Protein AF-A0A4R8SVP0-F1 (afdb_monomer)

Foldseek 3Di:
DDDPVPDDLVVVLVVLLPDQLVCLVPPQLPPDVSSVVSSQPLVSLLVNVVPVAPWDDCVLVNVVCNPDDSVVDNSVVSNVVLVVLCVLLVVLLVVCLPDPPCNVVSVVVNCVSPRSNVVVLVVLQPDDPPDPCNVSSD

Secondary structure (DSSP, 8-state):
---GGGS-HHHHHHHHTTS-HHHIIIIIHHH-HHHHHHHT-HHHHHHHHHHH-S---GGG-HHHHHTS-GGGS-HHHHHHHHHHHHHHHHHHHHHHHH-STTHHHHHHHHHHTTHHHHHHHHHHHT--TTSTTHHHH-

pLDDT: mean 91.26, std 5.51, range [57.75, 97.19]

Nearest PDB structures (foldseek):
  8zuh-assembly1_A  TM=8.655E-01  e=9.020E-02  Bos taurus
  8ubu-assembly1_K  TM=9.002E-01  e=1.939E-01  Homo sapiens
  3wso-assembly1_A  TM=7.732E-01  e=1.225E-01  Homo sapiens
  2e31-assembly1_A  TM=6.734E-01  e=1.428E-01  Mus musculus
  2e32-assembly2_C  TM=7.340E-01  e=1.939E-01  Mus musculus

InterPro domains:
  IPR001810 F-box domain [PF12937] (6-49)
  IPR001810 F-box domain [PS50181] (1-48)
  IPR036047 F-box-like domain superfamily [SSF81383] (3-85)

Sequence (138 aa):
MASLNQFPDEIILQILHYVPPDDILVSLQLSSRRLHRLANEPILWRQACAYSFDFWHPYHRFSKNVCRPSLETSWKTLFIIRRRRNIRAAVLFEGILATKYGRVEKFEELCLLGYDAKDFLLSQARTPDAAQDVLARR

Radius of gyration: 18.37 Å; Cα contacts (8 Å, |Δi|>4): 105; chains: 1; bounding box: 51×23×46 Å

Solvent-accessible surface area (backbone atoms only — not comparable to full-atom values): 8021 Å² total; per-residue (Å²): 131,92,52,82,85,76,54,57,72,68,58,52,49,58,54,54,75,75,49,59,63,66,54,46,71,75,46,49,36,76,73,39,75,67,42,29,54,60,72,63,38,38,65,61,29,46,49,46,42,64,74,75,44,92,49,72,39,76,89,71,40,55,80,63,54,72,77,43,66,53,86,82,46,67,28,56,60,53,39,52,54,53,50,50,45,37,53,49,35,50,55,35,49,54,49,47,71,75,34,82,69,73,32,67,60,34,50,51,57,43,56,73,48,46,40,41,27,45,58,57,52,54,54,43,56,63,50,54,86,85,43,96,56,35,80,79,48,94

Structure (mmCIF, N/CA/C/O backbone):
data_AF-A0A4R8SVP0-F1
#
_entry.id   AF-A0A4R8SVP0-F1
#
loop_
_atom_site.group_PDB
_atom_site.id
_atom_site.type_symbol
_atom_site.label_atom_id
_atom_site.label_alt_id
_atom_site.label_comp_id
_atom_site.label_asym_id
_atom_site.label_entity_id
_atom_site.label_seq_id
_atom_site.pdbx_PDB_ins_code
_atom_site.Cartn_x
_atom_site.Cartn_y
_atom_site.Cartn_z
_atom_site.occupancy
_atom_site.B_iso_or_equiv
_atom_site.auth_seq_id
_atom_site.auth_comp_id
_atom_site.auth_asym_id
_atom_site.auth_atom_id
_atom_site.pdbx_PDB_model_num
ATOM 1 N N . MET A 1 1 ? -36.049 5.171 11.778 1.00 57.75 1 MET A N 1
ATOM 2 C CA . MET A 1 1 ? -34.889 4.818 10.928 1.00 57.75 1 MET A CA 1
ATOM 3 C C . MET A 1 1 ? -33.703 4.580 11.844 1.00 57.75 1 MET A C 1
ATOM 5 O O . MET A 1 1 ? -33.464 5.422 12.703 1.00 57.75 1 MET A O 1
ATOM 9 N N . ALA A 1 2 ? -33.030 3.435 11.729 1.00 72.44 2 ALA A N 1
ATOM 10 C CA . ALA A 1 2 ? -31.843 3.163 12.534 1.00 72.44 2 ALA A CA 1
ATOM 11 C C . ALA A 1 2 ? -30.684 4.054 12.059 1.00 72.44 2 ALA A C 1
ATOM 13 O O . ALA A 1 2 ? -30.448 4.174 10.858 1.00 72.44 2 ALA A O 1
ATOM 14 N N . SER A 1 3 ? -29.997 4.711 12.990 1.00 84.88 3 SER A N 1
ATOM 15 C CA . SER A 1 3 ? -28.823 5.545 12.704 1.00 84.88 3 SER A CA 1
ATOM 16 C C . SER A 1 3 ? -27.556 4.791 13.087 1.00 84.88 3 SER A C 1
ATOM 18 O O . SER A 1 3 ? -27.546 4.101 14.103 1.00 84.88 3 SER A O 1
ATOM 20 N N . LEU A 1 4 ? -26.460 4.977 12.340 1.00 84.06 4 LEU A N 1
ATOM 21 C CA . LEU A 1 4 ? -25.157 4.385 12.671 1.00 84.06 4 LEU A CA 1
ATOM 22 C C . LEU A 1 4 ? -24.722 4.712 14.115 1.00 84.06 4 LEU A C 1
ATOM 24 O O . LEU A 1 4 ? -24.080 3.906 14.780 1.00 84.06 4 LEU A O 1
ATOM 28 N N . ASN A 1 5 ? -25.143 5.871 14.631 1.00 83.50 5 ASN A N 1
ATOM 29 C CA . ASN A 1 5 ? -24.855 6.312 15.995 1.00 83.50 5 ASN A CA 1
ATOM 30 C C . ASN A 1 5 ? -25.529 5.467 17.089 1.00 83.50 5 ASN A C 1
ATOM 32 O O . ASN A 1 5 ? -25.142 5.583 18.248 1.00 83.50 5 ASN A O 1
ATOM 36 N N . GLN A 1 6 ? -26.519 4.639 16.749 1.00 89.88 6 GLN A N 1
ATOM 37 C CA . GLN A 1 6 ? -27.239 3.789 17.702 1.00 89.88 6 GLN A CA 1
ATOM 38 C C . GLN A 1 6 ? -26.542 2.444 17.938 1.00 89.88 6 GLN A C 1
ATOM 40 O O . GLN A 1 6 ? -26.849 1.770 18.917 1.00 89.88 6 GLN A O 1
ATOM 45 N N . PHE A 1 7 ? -25.606 2.050 17.069 1.00 91.81 7 PHE A N 1
ATOM 46 C CA . PHE A 1 7 ? -24.845 0.819 17.262 1.00 91.81 7 PHE A CA 1
ATOM 47 C C . PHE A 1 7 ? -23.748 1.003 18.318 1.00 91.81 7 PHE A C 1
ATOM 49 O O . PHE A 1 7 ? -23.212 2.110 18.429 1.00 91.81 7 PHE A O 1
ATOM 56 N N . PRO A 1 8 ? -23.377 -0.052 19.065 1.00 94.31 8 PRO A N 1
ATOM 57 C CA . PRO A 1 8 ? -22.194 -0.066 19.929 1.00 94.31 8 PRO A CA 1
ATOM 58 C C . PRO A 1 8 ? -20.883 0.150 19.157 1.00 94.31 8 PRO A C 1
ATOM 60 O O . PRO A 1 8 ? -20.818 -0.094 17.950 1.00 94.31 8 PRO A O 1
ATOM 63 N N . ASP A 1 9 ? -19.835 0.604 19.851 1.00 93.81 9 ASP A N 1
ATOM 64 C CA . ASP A 1 9 ? -18.516 0.861 19.248 1.00 93.81 9 ASP A CA 1
ATOM 65 C C . ASP A 1 9 ? -17.920 -0.413 18.630 1.00 93.81 9 ASP A C 1
ATOM 67 O O . ASP A 1 9 ? -17.334 -0.357 17.552 1.00 93.81 9 ASP A O 1
ATOM 71 N N . GLU A 1 10 ? -18.141 -1.566 19.259 1.00 93.00 10 GLU A N 1
ATOM 72 C CA . GLU A 1 10 ? -17.663 -2.875 18.818 1.00 93.00 10 GLU A CA 1
ATOM 73 C C . GLU A 1 10 ? -18.257 -3.257 17.462 1.00 93.00 10 GLU A C 1
ATOM 75 O O . GLU A 1 10 ? -17.541 -3.731 16.584 1.00 93.00 10 GLU A O 1
ATOM 80 N N . ILE A 1 11 ? -19.554 -3.005 17.261 1.00 94.50 11 ILE A N 1
ATOM 81 C CA . ILE A 1 11 ? -20.237 -3.298 15.995 1.00 94.50 11 ILE A CA 1
ATOM 82 C C . ILE A 1 11 ? -19.722 -2.378 14.890 1.00 94.50 11 ILE A C 1
ATOM 84 O O . ILE A 1 11 ? -19.463 -2.834 13.779 1.00 94.50 11 ILE A O 1
ATOM 88 N N . ILE A 1 12 ? -19.519 -1.094 15.193 1.00 93.50 12 ILE A N 1
ATOM 89 C CA . ILE A 1 12 ? -18.960 -0.149 14.223 1.00 93.50 12 ILE A CA 1
ATOM 90 C C . ILE A 1 12 ? -17.527 -0.550 13.858 1.00 93.50 12 ILE A C 1
ATOM 92 O O . ILE A 1 12 ? -17.193 -0.561 12.678 1.00 93.50 12 ILE A O 1
ATOM 96 N N . LEU A 1 13 ? -16.696 -0.935 14.831 1.00 92.81 13 LEU A N 1
ATOM 97 C CA . LEU A 1 13 ? -15.343 -1.436 14.577 1.00 92.81 13 LEU A CA 1
ATOM 98 C C . LEU A 1 13 ? -15.355 -2.688 13.695 1.00 92.81 13 LEU A C 1
ATOM 100 O O . LEU A 1 13 ? -14.586 -2.756 12.740 1.00 92.81 13 LEU A O 1
ATOM 104 N N . GLN A 1 14 ? -16.261 -3.637 13.953 1.00 92.75 14 GLN A N 1
ATOM 105 C CA . GLN A 1 14 ? -16.450 -4.808 13.092 1.00 92.75 14 GLN A CA 1
ATOM 106 C C . GLN A 1 14 ? -16.833 -4.417 11.663 1.00 92.75 14 GLN A C 1
ATOM 108 O O . GLN A 1 14 ? -16.271 -4.963 10.722 1.00 92.75 14 GLN A O 1
ATOM 113 N N . ILE A 1 15 ? -17.717 -3.434 11.478 1.00 93.12 15 ILE A N 1
ATOM 114 C CA . ILE A 1 15 ? -18.055 -2.916 10.144 1.00 93.12 15 ILE A CA 1
ATOM 115 C C . ILE A 1 15 ? -16.818 -2.307 9.471 1.00 93.12 15 ILE A C 1
ATOM 117 O O . ILE A 1 15 ? -16.569 -2.584 8.300 1.00 93.12 15 ILE A O 1
ATOM 121 N N . LEU A 1 16 ? -16.018 -1.520 10.202 1.00 93.00 16 LEU A N 1
ATOM 122 C CA . LEU A 1 16 ? -14.807 -0.889 9.665 1.00 93.00 16 LEU A CA 1
ATOM 123 C C . LEU A 1 16 ? -13.780 -1.911 9.160 1.00 93.00 16 LEU A C 1
ATOM 125 O O . LEU A 1 16 ? -13.055 -1.600 8.221 1.00 93.00 16 LEU A O 1
ATOM 129 N N . HIS A 1 17 ? -13.743 -3.128 9.708 1.00 91.94 17 HIS A N 1
ATOM 130 C CA . HIS A 1 17 ? -12.872 -4.195 9.204 1.00 91.94 17 HIS A CA 1
ATOM 131 C C . HIS A 1 17 ? -13.209 -4.657 7.776 1.00 91.94 17 HIS A C 1
ATOM 133 O O . HIS A 1 17 ? -12.342 -5.211 7.105 1.00 91.94 17 HIS A O 1
ATOM 139 N N . TYR A 1 18 ? -14.429 -4.405 7.292 1.00 92.31 18 TYR A N 1
ATOM 140 C CA . TYR A 1 18 ? -14.857 -4.735 5.927 1.00 92.31 18 TYR A CA 1
ATOM 141 C C . TYR A 1 18 ? -14.757 -3.558 4.951 1.00 92.31 18 TYR A C 1
ATOM 143 O O . TYR A 1 18 ? -15.037 -3.721 3.764 1.00 92.31 18 TYR A O 1
ATOM 151 N N . VAL A 1 19 ? -14.380 -2.370 5.426 1.00 92.62 19 VAL A N 1
ATOM 152 C CA . VAL A 1 19 ? -14.244 -1.187 4.574 1.00 92.62 19 VAL A CA 1
ATOM 153 C C . VAL A 1 19 ? -12.813 -1.105 4.031 1.00 92.62 19 VAL A C 1
ATOM 155 O O . VAL A 1 19 ? -11.865 -1.291 4.800 1.00 92.62 19 VAL A O 1
ATOM 158 N N . PRO A 1 20 ? -12.613 -0.780 2.738 1.00 94.06 20 PRO A N 1
ATOM 159 C CA . PRO A 1 20 ? -11.285 -0.516 2.200 1.00 94.06 20 PRO A CA 1
ATOM 160 C C . PRO A 1 20 ? -10.531 0.535 3.037 1.00 94.06 20 PRO A C 1
ATOM 162 O O . PRO A 1 20 ? -11.069 1.615 3.298 1.00 94.06 20 PRO A O 1
ATOM 165 N N . PRO A 1 21 ? -9.272 0.281 3.443 1.00 94.38 21 PRO A N 1
ATOM 166 C CA . PRO A 1 21 ? -8.528 1.208 4.299 1.00 94.38 21 PRO A CA 1
ATOM 167 C C . PRO A 1 21 ? -8.358 2.619 3.714 1.00 94.38 21 PRO A C 1
ATOM 169 O O . PRO A 1 21 ? -8.266 3.591 4.465 1.00 94.38 21 PRO A O 1
ATOM 172 N N . ASP A 1 22 ? -8.332 2.745 2.383 1.00 93.38 22 ASP A N 1
ATOM 173 C CA . ASP A 1 22 ? -8.305 4.035 1.688 1.00 93.38 22 ASP A CA 1
ATOM 174 C C . ASP A 1 22 ? -9.567 4.873 1.972 1.00 93.38 22 ASP A C 1
ATOM 176 O O . ASP A 1 22 ? -9.453 6.058 2.287 1.00 93.38 22 ASP A O 1
ATOM 180 N N . ASP A 1 23 ? -10.754 4.260 1.966 1.00 93.81 23 ASP A N 1
ATOM 181 C CA . ASP A 1 23 ? -12.029 4.944 2.240 1.00 93.81 23 ASP A CA 1
ATOM 182 C C . ASP A 1 23 ? -12.132 5.362 3.714 1.00 93.81 23 ASP A 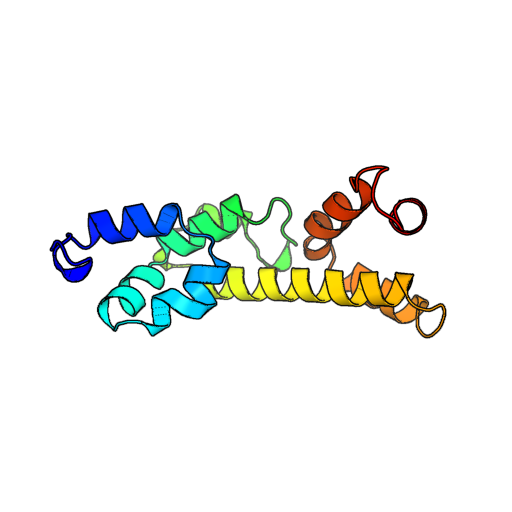C 1
ATOM 184 O O . ASP A 1 23 ? -12.639 6.441 4.054 1.00 93.81 23 ASP A O 1
ATOM 188 N N . ILE A 1 24 ? -11.581 4.534 4.609 1.00 93.44 24 ILE A N 1
ATOM 189 C CA . ILE A 1 24 ? -11.456 4.864 6.033 1.00 93.44 24 ILE A CA 1
ATOM 190 C C . ILE A 1 24 ? -10.579 6.108 6.210 1.00 93.44 24 ILE A C 1
ATOM 192 O O . ILE A 1 24 ? -10.927 7.012 6.978 1.00 93.44 24 ILE A O 1
ATOM 196 N N . LEU A 1 25 ? -9.455 6.167 5.487 1.00 91.56 25 LEU A N 1
ATOM 197 C CA . LEU A 1 25 ? -8.491 7.262 5.553 1.00 91.56 25 LEU A CA 1
ATOM 198 C C . LEU A 1 25 ? -9.041 8.566 4.961 1.00 91.56 25 LEU A C 1
ATOM 200 O O . LEU A 1 25 ? -8.804 9.634 5.523 1.00 91.56 25 LEU A O 1
ATOM 204 N N . VAL A 1 26 ? -9.742 8.515 3.831 1.00 90.38 26 VAL A N 1
ATOM 205 C CA . VAL A 1 26 ? -10.133 9.730 3.098 1.00 90.38 26 VAL A CA 1
ATOM 206 C C . VAL A 1 26 ? -11.493 10.271 3.541 1.00 90.38 26 VAL A C 1
ATOM 208 O O . VAL A 1 26 ? -11.693 11.483 3.505 1.00 90.38 26 VAL A O 1
ATOM 211 N N . SER A 1 27 ? -12.415 9.421 4.003 1.00 90.31 27 SER A N 1
ATOM 212 C CA . SER A 1 27 ? -13.813 9.831 4.202 1.00 90.31 27 SER A CA 1
ATOM 213 C C . SER A 1 27 ? -14.343 9.558 5.609 1.00 90.31 27 SER A C 1
ATOM 215 O O . SER A 1 27 ? -14.789 10.481 6.299 1.00 90.31 27 SER A O 1
ATOM 217 N N . LEU A 1 28 ? -14.293 8.308 6.080 1.00 87.38 28 LEU A N 1
ATOM 218 C CA . LEU A 1 28 ? -15.026 7.923 7.298 1.00 87.38 28 LEU A CA 1
ATOM 219 C C . LEU A 1 28 ? -14.510 8.620 8.557 1.00 87.38 28 LEU A C 1
ATOM 221 O O . LEU A 1 28 ? -15.305 9.110 9.362 1.00 87.38 28 LEU A O 1
ATOM 225 N N . GLN A 1 29 ? -13.190 8.735 8.711 1.00 87.69 29 GLN A N 1
ATOM 226 C CA . GLN A 1 29 ? -12.602 9.386 9.885 1.00 87.69 29 GLN A CA 1
ATOM 227 C C . GLN A 1 29 ? -12.896 10.895 9.977 1.00 87.69 29 GLN A C 1
ATOM 229 O O . GLN A 1 29 ? -12.673 11.492 11.029 1.00 87.69 29 GLN A O 1
ATOM 234 N N . LEU A 1 30 ? -13.347 11.519 8.883 1.00 90.00 30 LEU A N 1
ATOM 235 C CA . LEU A 1 30 ? -13.665 12.948 8.815 1.00 90.00 30 LEU A CA 1
ATOM 236 C C . LEU A 1 30 ? -15.147 13.231 9.091 1.00 90.00 30 LEU A C 1
ATOM 238 O O . LEU A 1 30 ? -15.529 14.380 9.287 1.00 90.00 30 LEU A O 1
ATOM 242 N N . SER A 1 31 ? -15.982 12.189 9.132 1.00 89.94 31 SER A N 1
ATOM 243 C CA . SER A 1 31 ? -17.440 12.334 9.201 1.00 89.94 31 SER A CA 1
ATOM 244 C C . SER A 1 31 ? -17.952 12.632 10.614 1.00 89.94 31 SER A C 1
ATOM 246 O O . SER A 1 31 ? -18.935 13.348 10.785 1.00 89.94 31 SER A O 1
ATOM 248 N N . SER A 1 32 ? -17.314 12.086 11.656 1.00 91.12 32 SER A N 1
ATOM 249 C CA . SER A 1 32 ? -17.686 12.367 13.047 1.00 91.12 32 SER A CA 1
ATOM 250 C C . SER A 1 32 ? -16.528 12.137 14.012 1.00 91.12 32 SER A C 1
ATOM 252 O O . SER A 1 32 ? -15.622 11.354 13.737 1.00 91.12 32 SER A O 1
ATOM 254 N N . ARG A 1 33 ? -16.580 12.759 15.199 1.00 92.25 33 ARG A N 1
ATOM 255 C CA . ARG A 1 33 ? -15.576 12.540 16.262 1.00 92.25 33 ARG A CA 1
ATOM 256 C C . ARG A 1 33 ? -15.527 11.081 16.725 1.00 92.25 33 ARG A C 1
ATOM 258 O O . ARG A 1 33 ? -14.456 10.561 17.026 1.00 92.25 33 ARG A O 1
ATOM 265 N N . ARG A 1 34 ? -16.687 10.417 16.770 1.00 93.12 34 ARG A N 1
ATOM 266 C CA . ARG A 1 34 ? -16.793 9.010 17.170 1.00 93.12 34 ARG A CA 1
ATOM 267 C C . ARG A 1 34 ? -16.112 8.105 16.146 1.00 93.12 34 ARG A C 1
ATOM 269 O O . ARG A 1 34 ? -15.269 7.304 16.533 1.00 93.12 34 ARG A O 1
ATOM 276 N N . LEU A 1 35 ? -16.419 8.289 14.860 1.00 92.31 35 LEU A N 1
ATOM 277 C CA . LEU A 1 35 ? -15.777 7.546 13.774 1.00 92.31 35 LEU A CA 1
ATOM 278 C C . LEU A 1 35 ? -14.292 7.869 13.672 1.00 92.31 35 LEU A C 1
ATOM 280 O O . LEU A 1 35 ? -13.509 6.964 13.439 1.00 92.31 35 LEU A O 1
ATOM 284 N N . HIS A 1 36 ? -13.889 9.116 13.921 1.00 93.88 36 HIS A N 1
ATOM 285 C CA . HIS A 1 36 ? -12.482 9.485 13.983 1.00 93.88 36 HIS A CA 1
ATOM 286 C C . HIS A 1 36 ? -11.727 8.646 15.017 1.00 93.88 36 HIS A C 1
ATOM 288 O O . HIS A 1 36 ? -10.685 8.083 14.704 1.00 93.88 36 HIS A O 1
ATOM 294 N N . ARG A 1 37 ? -12.251 8.524 16.240 1.00 94.50 37 ARG A N 1
ATOM 295 C CA . ARG A 1 37 ? -11.628 7.705 17.288 1.00 94.50 37 ARG A CA 1
ATOM 296 C C . ARG A 1 37 ? -1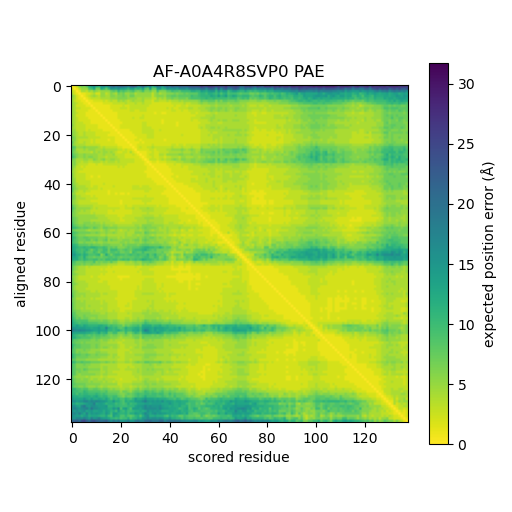1.552 6.230 16.874 1.00 94.50 37 ARG A C 1
ATOM 298 O O . ARG A 1 37 ? -10.465 5.669 16.885 1.00 94.50 37 ARG A O 1
ATOM 305 N N . LEU A 1 38 ? -12.671 5.642 16.442 1.00 93.88 38 LEU A N 1
ATOM 306 C CA . LEU A 1 38 ? -12.737 4.219 16.075 1.00 93.88 38 LEU A CA 1
ATOM 307 C C . LEU A 1 38 ? -11.873 3.883 14.848 1.00 93.88 38 LEU A C 1
ATOM 309 O O . LEU A 1 38 ? -11.162 2.885 14.835 1.00 93.88 38 LEU A O 1
ATOM 313 N N . ALA A 1 39 ? -11.861 4.751 13.837 1.00 93.88 39 ALA A N 1
ATOM 314 C CA . ALA A 1 39 ? -11.031 4.599 12.645 1.00 93.88 39 ALA A CA 1
ATOM 315 C C . ALA A 1 39 ? -9.530 4.771 12.926 1.00 93.88 39 ALA A C 1
ATOM 317 O O . ALA A 1 39 ? -8.716 4.485 12.054 1.00 93.88 39 ALA A O 1
ATOM 318 N N . ASN A 1 40 ? -9.139 5.258 14.106 1.00 92.88 40 ASN A N 1
ATOM 319 C CA . ASN A 1 40 ? -7.743 5.382 14.525 1.00 92.88 40 ASN A CA 1
ATOM 320 C C . ASN A 1 40 ? -7.286 4.249 15.456 1.00 92.88 40 ASN A C 1
ATOM 322 O O . ASN A 1 40 ? -6.140 4.275 15.903 1.00 92.88 40 ASN A O 1
ATOM 326 N N . GLU A 1 41 ? -8.128 3.242 15.704 1.00 93.12 41 GLU A N 1
ATOM 327 C CA . GLU A 1 41 ? -7.755 2.094 16.528 1.00 93.12 41 GLU A CA 1
ATOM 328 C C . GLU A 1 41 ? -6.561 1.329 15.921 1.00 93.12 41 GLU A C 1
ATOM 330 O O . GLU A 1 41 ? -6.609 0.917 14.755 1.00 93.12 41 GLU A O 1
ATOM 335 N N . PRO A 1 42 ? -5.471 1.089 16.678 1.00 92.69 42 PRO A N 1
ATOM 336 C CA . PRO A 1 42 ? -4.263 0.456 16.143 1.00 92.69 42 PRO A CA 1
ATOM 337 C C . PRO A 1 42 ? -4.493 -0.941 15.559 1.00 92.69 42 PRO A C 1
ATOM 339 O O . PRO A 1 42 ? -3.822 -1.330 14.602 1.00 92.69 42 PRO A O 1
ATOM 342 N N . ILE A 1 43 ? -5.451 -1.696 16.106 1.00 90.69 43 ILE A N 1
ATOM 343 C CA . ILE A 1 43 ? -5.769 -3.049 15.633 1.00 90.69 43 ILE A CA 1
ATOM 344 C C . ILE A 1 43 ? -6.346 -3.054 14.212 1.00 90.69 43 ILE A C 1
ATOM 346 O O . ILE A 1 43 ? -5.994 -3.930 13.422 1.00 90.69 43 ILE A O 1
ATOM 350 N N . LEU A 1 44 ? -7.148 -2.042 13.867 1.00 94.00 44 LEU A N 1
ATOM 351 C CA . LEU A 1 44 ? -7.721 -1.866 12.534 1.00 94.00 44 LEU A CA 1
ATOM 352 C C . LEU A 1 44 ? -6.605 -1.676 11.501 1.00 94.00 44 LEU A C 1
ATOM 354 O O . LEU A 1 44 ? -6.545 -2.377 10.494 1.00 94.00 44 LEU A O 1
ATOM 358 N N . TRP A 1 45 ? -5.651 -0.790 11.797 1.00 94.88 45 TRP A N 1
ATOM 359 C CA . TRP A 1 45 ? -4.536 -0.505 10.893 1.00 94.88 45 TRP A CA 1
ATOM 360 C C . TRP A 1 45 ? -3.513 -1.636 10.808 1.00 94.88 45 TRP A C 1
ATOM 362 O O . TRP A 1 45 ? -2.921 -1.840 9.750 1.00 94.88 45 TRP A O 1
ATOM 372 N N . ARG A 1 46 ? -3.312 -2.404 11.887 1.00 93.88 46 ARG A N 1
ATOM 373 C CA . ARG A 1 46 ? -2.480 -3.616 11.840 1.00 93.88 46 ARG A CA 1
ATOM 374 C C . ARG A 1 46 ? -3.031 -4.614 10.827 1.00 93.88 46 ARG A C 1
ATOM 376 O O . ARG A 1 46 ? -2.269 -5.139 10.018 1.00 93.88 46 ARG A O 1
ATOM 383 N N . GLN A 1 47 ? -4.341 -4.850 10.859 1.00 92.50 47 GLN A N 1
ATOM 384 C CA . GLN A 1 47 ? -5.000 -5.738 9.905 1.00 92.50 47 GLN A CA 1
ATOM 385 C C . GLN A 1 47 ? -4.993 -5.159 8.488 1.00 92.50 47 GLN A C 1
ATOM 387 O O . GLN A 1 47 ? -4.659 -5.879 7.552 1.00 92.50 47 GLN A O 1
ATOM 392 N N . ALA A 1 48 ? -5.255 -3.857 8.333 1.00 94.81 48 ALA A N 1
ATOM 393 C CA . ALA A 1 48 ? -5.163 -3.180 7.042 1.00 94.81 48 ALA A CA 1
ATOM 394 C C . ALA A 1 48 ? -3.780 -3.362 6.397 1.00 94.81 48 ALA A C 1
ATOM 396 O O . ALA A 1 48 ? -3.694 -3.697 5.218 1.00 94.81 48 ALA A O 1
ATOM 397 N N . CYS A 1 49 ? -2.697 -3.205 7.167 1.00 94.94 49 CYS A N 1
ATOM 398 C CA . CYS A 1 49 ? -1.341 -3.468 6.688 1.00 94.94 49 CYS A CA 1
ATOM 399 C C . CYS A 1 49 ? -1.139 -4.931 6.273 1.00 94.94 49 CYS A C 1
ATOM 401 O O . CYS A 1 49 ? -0.532 -5.178 5.239 1.00 94.94 49 CYS A O 1
ATOM 403 N N . ALA A 1 50 ? -1.633 -5.886 7.065 1.00 92.88 50 ALA A N 1
ATOM 404 C CA . ALA A 1 50 ? -1.462 -7.311 6.785 1.00 92.88 50 ALA A CA 1
ATOM 405 C C . ALA A 1 50 ? -2.237 -7.783 5.545 1.00 92.88 50 ALA A C 1
ATOM 407 O O . ALA A 1 50 ? -1.751 -8.646 4.829 1.00 92.88 50 ALA A O 1
ATOM 408 N N . TYR A 1 51 ? -3.425 -7.225 5.297 1.00 92.56 51 TYR A N 1
ATOM 409 C CA . TYR A 1 51 ? -4.268 -7.602 4.160 1.00 92.56 51 TYR A CA 1
ATOM 410 C C . TYR A 1 51 ? -3.927 -6.844 2.868 1.00 92.56 51 TYR A C 1
ATOM 412 O O . TYR A 1 51 ? -4.093 -7.383 1.780 1.00 92.56 51 TYR A O 1
ATOM 420 N N . SER A 1 52 ? -3.465 -5.592 2.961 1.00 93.81 52 SER A N 1
ATOM 421 C CA . SER A 1 52 ? -3.289 -4.745 1.768 1.00 93.81 52 SER A CA 1
ATOM 422 C C . SER A 1 52 ? -1.944 -4.924 1.061 1.00 93.81 52 SER A C 1
ATOM 424 O O . SER A 1 52 ? -1.789 -4.432 -0.056 1.00 93.81 52 SER A O 1
ATOM 426 N N . PHE A 1 53 ? -0.956 -5.545 1.715 1.00 94.94 53 PHE A N 1
ATOM 427 C CA . PHE A 1 53 ? 0.417 -5.624 1.212 1.00 94.94 53 PHE A CA 1
ATOM 428 C C . PHE A 1 53 ? 1.049 -6.981 1.532 1.00 94.94 53 PHE A C 1
ATOM 430 O O . PHE A 1 53 ? 1.204 -7.324 2.708 1.00 94.94 53 PHE A O 1
ATOM 437 N N . ASP A 1 54 ? 1.498 -7.697 0.498 1.00 94.31 54 ASP A N 1
ATOM 438 C CA . ASP A 1 54 ? 2.187 -8.982 0.653 1.00 94.31 54 ASP A CA 1
ATOM 439 C C . ASP A 1 54 ? 3.690 -8.777 0.885 1.00 94.31 54 ASP A C 1
ATOM 441 O O . ASP A 1 54 ? 4.329 -9.515 1.643 1.00 94.31 54 ASP A O 1
ATOM 445 N N . PHE A 1 55 ? 4.274 -7.749 0.256 1.00 94.62 55 PHE A N 1
ATOM 446 C CA . PHE A 1 55 ? 5.704 -7.469 0.333 1.00 94.62 55 PHE A CA 1
ATOM 447 C C . PHE A 1 55 ? 6.017 -6.190 1.114 1.00 94.62 55 PHE A C 1
ATOM 449 O O . PHE A 1 55 ? 5.475 -5.103 0.889 1.00 94.62 55 PHE A O 1
ATOM 456 N N . TRP A 1 56 ? 6.984 -6.333 2.021 1.00 95.19 56 TRP A N 1
ATOM 457 C CA . TRP A 1 56 ? 7.463 -5.270 2.894 1.00 95.19 56 TRP A CA 1
ATOM 458 C C . TRP A 1 56 ? 8.975 -5.157 2.813 1.00 95.19 56 TRP A C 1
ATOM 460 O O . TRP A 1 56 ? 9.696 -6.126 3.063 1.00 95.19 56 TRP A O 1
ATOM 470 N N . HIS A 1 57 ? 9.479 -3.957 2.532 1.00 94.12 57 HIS A N 1
ATOM 471 C CA . HIS A 1 57 ? 10.911 -3.718 2.632 1.00 94.12 57 HIS A CA 1
ATOM 472 C C . HIS A 1 57 ? 11.412 -3.879 4.082 1.00 94.12 57 HIS A C 1
ATOM 474 O O . HIS A 1 57 ? 10.774 -3.379 5.015 1.00 94.12 57 HIS A O 1
ATOM 480 N N . PRO A 1 58 ? 12.595 -4.494 4.307 1.00 92.00 58 PRO A N 1
ATOM 481 C CA . PRO A 1 58 ? 13.171 -4.680 5.642 1.00 92.00 58 PRO A CA 1
ATOM 482 C C . PRO A 1 58 ? 13.246 -3.439 6.548 1.00 92.00 58 PRO A C 1
ATOM 484 O O . PRO A 1 58 ? 13.234 -3.588 7.772 1.00 92.00 58 PRO A O 1
ATOM 487 N N . TYR A 1 59 ? 13.293 -2.219 5.993 1.00 91.69 59 TYR A N 1
ATOM 488 C CA . TYR A 1 59 ? 13.395 -0.994 6.792 1.00 91.69 59 TYR A CA 1
ATOM 489 C C . TYR A 1 59 ? 12.130 -0.738 7.627 1.00 91.69 59 TYR A C 1
ATOM 491 O O . TYR A 1 59 ? 12.225 -0.157 8.706 1.00 91.69 59 TYR A O 1
ATOM 499 N N . HIS A 1 60 ? 10.969 -1.239 7.186 1.00 90.12 60 HIS A N 1
ATOM 500 C CA . HIS A 1 60 ? 9.701 -1.151 7.923 1.00 90.12 60 HIS A CA 1
ATOM 501 C C . HIS A 1 60 ? 9.669 -2.022 9.175 1.00 90.12 60 HIS A C 1
ATOM 503 O O . HIS A 1 60 ? 8.829 -1.814 10.048 1.00 90.12 60 HIS A O 1
ATOM 509 N N . ARG A 1 61 ? 10.552 -3.030 9.256 1.00 90.44 61 ARG A N 1
ATOM 510 C CA . ARG A 1 61 ? 10.584 -4.029 10.338 1.00 90.44 61 ARG A CA 1
ATOM 511 C C . ARG A 1 61 ? 9.219 -4.698 10.568 1.00 90.44 61 ARG A C 1
ATOM 513 O O . ARG A 1 61 ? 8.914 -5.086 11.691 1.00 90.44 61 ARG A O 1
ATOM 520 N N . PHE A 1 62 ? 8.417 -4.857 9.509 1.00 90.31 62 PHE A N 1
ATOM 521 C CA . PHE A 1 62 ? 7.031 -5.329 9.597 1.00 90.31 62 PHE A CA 1
ATOM 522 C C . PHE A 1 62 ? 6.908 -6.660 10.352 1.00 90.31 62 PHE A C 1
ATOM 524 O O . PHE A 1 62 ? 6.158 -6.740 11.319 1.00 90.31 62 PHE A O 1
ATOM 531 N N . SER A 1 63 ? 7.728 -7.659 10.010 1.00 88.00 63 SER A N 1
ATOM 532 C CA . SER A 1 63 ? 7.746 -8.959 10.698 1.00 88.00 63 SER A CA 1
ATOM 533 C C . SER A 1 63 ? 8.013 -8.847 12.203 1.00 88.00 63 SER A C 1
ATOM 535 O O . SER A 1 63 ? 7.389 -9.547 12.993 1.00 88.00 63 SER A O 1
ATOM 537 N N . LYS A 1 64 ? 8.889 -7.925 12.623 1.00 88.12 64 LYS A N 1
ATOM 538 C CA . LYS A 1 64 ? 9.160 -7.666 14.045 1.00 88.12 64 LYS A CA 1
ATOM 539 C C . LYS A 1 64 ? 7.992 -6.945 14.718 1.00 88.12 64 LYS A C 1
ATOM 541 O O . LYS A 1 64 ? 7.663 -7.269 15.854 1.00 88.12 64 LYS A O 1
ATOM 546 N N . ASN A 1 65 ? 7.373 -5.988 14.030 1.00 87.56 65 ASN A N 1
ATOM 547 C CA . ASN A 1 65 ? 6.262 -5.201 14.565 1.00 87.56 65 ASN A CA 1
ATOM 548 C C . ASN A 1 65 ? 5.000 -6.051 14.753 1.00 87.56 65 ASN A C 1
ATOM 550 O O . ASN A 1 65 ? 4.279 -5.864 15.725 1.00 87.56 65 ASN A O 1
ATOM 554 N N . VAL A 1 66 ? 4.746 -7.020 13.865 1.00 86.81 66 VAL A N 1
ATOM 555 C CA . VAL A 1 66 ? 3.582 -7.917 13.969 1.00 86.81 66 VAL A CA 1
ATOM 556 C C . VAL A 1 66 ? 3.645 -8.791 15.224 1.00 86.81 66 VAL A C 1
ATOM 558 O O . VAL A 1 66 ? 2.590 -9.134 15.752 1.00 86.81 66 VAL A O 1
ATOM 561 N N . CYS A 1 67 ? 4.838 -9.109 15.732 1.00 85.62 67 CYS A N 1
ATOM 562 C CA . CYS A 1 67 ? 5.014 -9.865 16.977 1.00 85.62 67 CYS A CA 1
ATOM 563 C C . CYS A 1 67 ? 4.862 -9.012 18.249 1.00 85.62 67 CYS A C 1
ATOM 565 O O . CYS A 1 67 ? 4.829 -9.566 19.345 1.00 85.62 67 CYS A O 1
ATOM 567 N N . ARG A 1 68 ? 4.801 -7.681 18.129 1.00 85.25 68 ARG A N 1
ATOM 568 C CA . ARG A 1 68 ? 4.660 -6.764 19.268 1.00 85.25 68 ARG A CA 1
ATOM 569 C C . ARG A 1 68 ? 3.189 -6.444 19.550 1.00 85.25 68 ARG A C 1
ATOM 571 O O . ARG A 1 68 ? 2.350 -6.578 18.652 1.00 85.25 68 ARG A O 1
ATOM 578 N N . PRO A 1 69 ? 2.857 -5.988 20.771 1.00 82.00 69 PRO A N 1
ATOM 579 C CA . PRO A 1 69 ? 1.546 -5.422 21.063 1.00 82.00 69 PRO A CA 1
ATOM 580 C C . PRO A 1 69 ? 1.158 -4.340 20.047 1.00 82.00 69 PRO A C 1
ATOM 582 O O . PRO A 1 69 ? 1.981 -3.517 19.641 1.00 82.00 69 PRO A O 1
ATOM 585 N N . SER A 1 70 ? -0.113 -4.315 19.639 1.00 75.31 70 SER A N 1
ATOM 586 C CA . SER A 1 70 ? -0.599 -3.391 18.603 1.00 75.31 70 SER A CA 1
ATOM 587 C C . SER A 1 70 ? -0.384 -1.917 18.959 1.00 75.31 70 SER A C 1
ATOM 589 O O . SER A 1 70 ? -0.181 -1.113 18.055 1.00 75.31 70 SER A O 1
ATOM 591 N N . LEU A 1 71 ? -0.382 -1.575 20.250 1.00 79.94 71 LEU A N 1
ATOM 592 C CA . LEU A 1 71 ? -0.207 -0.211 20.757 1.00 79.94 71 LEU A CA 1
ATOM 593 C C . LEU A 1 71 ? 1.227 0.327 20.608 1.00 79.94 71 LEU A C 1
ATOM 595 O O . LEU A 1 71 ? 1.425 1.537 20.617 1.00 79.94 71 LEU A O 1
ATOM 599 N N . GLU A 1 72 ? 2.230 -0.540 20.445 1.00 84.44 72 GLU A N 1
ATOM 600 C CA . GLU A 1 72 ? 3.641 -0.130 20.361 1.00 84.44 72 GLU A CA 1
ATOM 601 C C . GLU A 1 72 ? 4.069 0.316 18.956 1.00 84.44 72 GLU A C 1
ATOM 603 O O . GLU A 1 72 ? 5.157 0.862 18.774 1.00 84.44 72 GLU A O 1
ATOM 608 N N . THR A 1 73 ? 3.240 0.061 17.942 1.00 87.44 73 THR A N 1
ATOM 609 C CA . THR A 1 73 ? 3.540 0.394 16.546 1.00 87.44 73 THR A CA 1
ATOM 610 C C . THR A 1 73 ? 2.509 1.378 16.014 1.00 87.44 73 THR A C 1
ATOM 612 O O . THR A 1 73 ? 1.303 1.169 16.125 1.00 87.44 73 THR A O 1
ATOM 615 N N . SER A 1 74 ? 2.975 2.437 15.353 1.00 91.19 74 SER A N 1
ATOM 616 C CA . SER A 1 74 ? 2.122 3.399 14.650 1.00 91.19 74 SER A CA 1
ATOM 617 C C . SER A 1 74 ? 1.610 2.823 13.320 1.00 91.19 74 SER A C 1
ATOM 619 O O . SER A 1 74 ? 1.971 3.275 12.233 1.00 91.19 74 SER A O 1
ATOM 621 N N . TRP A 1 75 ? 0.749 1.803 13.398 1.00 94.69 75 TRP A N 1
ATOM 622 C CA . TRP A 1 75 ? 0.260 1.036 12.244 1.00 94.69 75 TRP A CA 1
ATOM 623 C C . TRP A 1 75 ? -0.349 1.903 11.145 1.00 94.69 75 TRP A C 1
ATOM 625 O O . TRP A 1 75 ? -0.069 1.683 9.970 1.00 94.69 75 TRP A O 1
ATOM 635 N N . LYS A 1 76 ? -1.121 2.929 11.514 1.00 94.62 76 LYS A N 1
ATOM 636 C CA . LYS A 1 76 ? -1.694 3.875 10.551 1.00 94.62 76 LYS A CA 1
ATOM 637 C C . LYS A 1 76 ? -0.618 4.617 9.766 1.00 94.62 76 LYS A C 1
ATOM 639 O O . LYS A 1 76 ? -0.692 4.726 8.547 1.00 94.62 76 LYS A O 1
ATOM 644 N N . THR A 1 77 ? 0.401 5.117 10.459 1.00 94.25 77 THR A N 1
ATOM 645 C CA . THR A 1 77 ? 1.527 5.811 9.827 1.00 94.25 77 THR A CA 1
ATOM 646 C C . THR A 1 77 ? 2.269 4.875 8.881 1.00 94.25 77 THR A C 1
ATOM 648 O O . THR A 1 77 ? 2.572 5.259 7.752 1.00 94.25 77 THR A O 1
ATOM 651 N N . LEU A 1 78 ? 2.500 3.632 9.309 1.00 95.25 78 LEU A N 1
ATOM 652 C CA . LEU A 1 78 ? 3.132 2.608 8.484 1.00 95.25 78 LEU A CA 1
ATOM 653 C C . LEU A 1 78 ? 2.321 2.322 7.210 1.00 95.25 78 LEU A C 1
ATOM 655 O O . LEU A 1 78 ? 2.887 2.320 6.116 1.00 95.25 78 LEU A O 1
ATOM 659 N N . PHE A 1 79 ? 1.000 2.172 7.342 1.00 95.81 79 PHE A N 1
ATOM 660 C CA . PHE A 1 79 ? 0.083 2.010 6.215 1.00 95.81 79 PHE A CA 1
ATOM 661 C C . PHE A 1 79 ? 0.194 3.177 5.230 1.00 95.81 79 PHE A C 1
ATOM 663 O O . PHE A 1 79 ? 0.390 2.967 4.035 1.00 95.81 79 PHE A O 1
ATOM 670 N N . ILE A 1 80 ? 0.126 4.419 5.724 1.00 95.69 80 ILE A N 1
ATOM 671 C CA . ILE A 1 80 ? 0.195 5.628 4.891 1.00 95.69 80 ILE A CA 1
ATOM 672 C C . ILE A 1 80 ? 1.525 5.695 4.131 1.00 95.69 80 ILE A C 1
ATOM 674 O O . ILE A 1 80 ? 1.533 5.990 2.935 1.00 95.69 80 ILE A O 1
ATOM 678 N N . ILE A 1 81 ? 2.650 5.410 4.795 1.00 95.50 81 ILE A N 1
ATOM 679 C CA . ILE A 1 81 ? 3.972 5.390 4.153 1.00 95.50 81 ILE A CA 1
ATOM 680 C C . ILE A 1 81 ? 3.994 4.341 3.039 1.00 95.50 81 ILE A C 1
ATOM 682 O O . ILE A 1 81 ? 4.355 4.656 1.902 1.00 95.50 81 ILE A O 1
A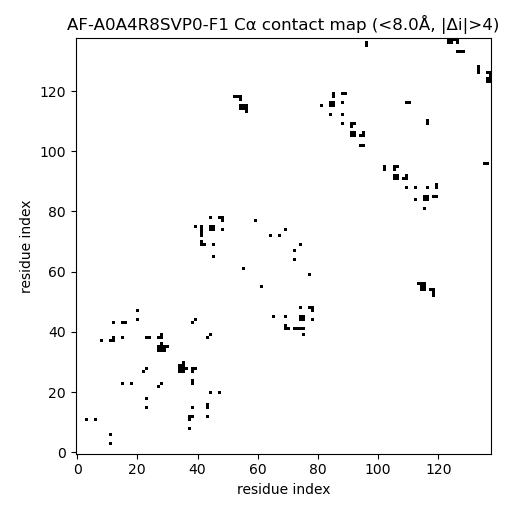TOM 686 N N . ARG A 1 82 ? 3.565 3.112 3.340 1.00 95.62 82 ARG A N 1
ATOM 687 C CA . ARG A 1 82 ? 3.553 2.003 2.380 1.00 95.62 82 ARG A CA 1
ATOM 688 C C . ARG A 1 82 ? 2.629 2.282 1.193 1.00 95.62 82 ARG A C 1
ATOM 690 O O . ARG A 1 82 ? 3.016 2.027 0.050 1.00 95.62 82 ARG A O 1
ATOM 697 N N . ARG A 1 83 ? 1.458 2.877 1.437 1.00 95.50 83 ARG A N 1
ATOM 698 C CA . ARG A 1 83 ? 0.494 3.288 0.406 1.00 95.50 83 ARG A CA 1
ATOM 699 C C . ARG A 1 83 ? 1.063 4.369 -0.509 1.00 95.50 83 ARG A C 1
ATOM 701 O O . ARG A 1 83 ? 0.974 4.238 -1.727 1.00 95.50 83 ARG A O 1
ATOM 708 N N . ARG A 1 84 ? 1.721 5.392 0.050 1.00 95.56 84 ARG A N 1
ATOM 709 C CA . ARG A 1 84 ? 2.405 6.442 -0.730 1.00 95.56 84 ARG A CA 1
ATOM 710 C C . ARG A 1 84 ? 3.506 5.873 -1.622 1.00 95.56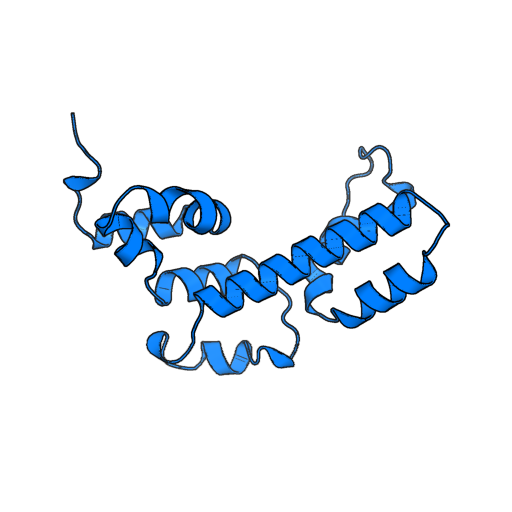 84 ARG A C 1
ATOM 712 O O . ARG A 1 84 ? 3.619 6.285 -2.772 1.00 95.56 84 ARG A O 1
ATOM 719 N N . ARG A 1 85 ? 4.286 4.908 -1.121 1.00 95.88 85 ARG A N 1
ATOM 720 C CA . ARG A 1 85 ? 5.300 4.197 -1.921 1.00 95.88 85 ARG A CA 1
ATOM 721 C C . ARG A 1 85 ? 4.662 3.457 -3.100 1.00 95.88 85 ARG A C 1
ATOM 723 O O . ARG A 1 85 ? 5.179 3.545 -4.206 1.00 95.88 85 ARG A O 1
ATOM 730 N N . ASN A 1 86 ? 3.512 2.815 -2.887 1.00 95.06 86 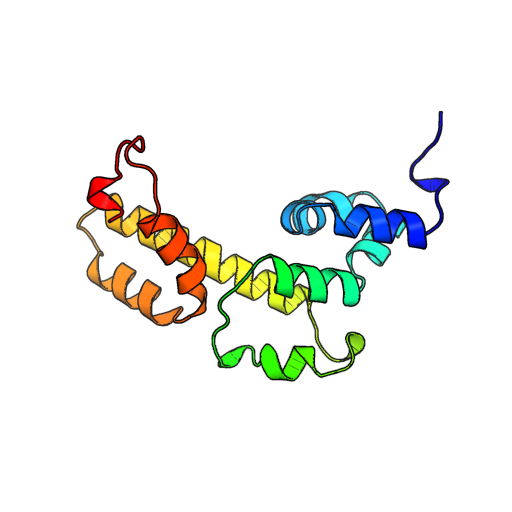ASN A N 1
ATOM 731 C CA . ASN A 1 86 ? 2.777 2.126 -3.950 1.00 95.06 86 ASN A CA 1
ATOM 732 C C . ASN A 1 86 ? 2.259 3.094 -5.028 1.00 95.06 86 ASN A C 1
ATOM 734 O O . ASN A 1 86 ? 2.429 2.850 -6.218 1.00 95.06 86 ASN A O 1
ATOM 738 N N . ILE A 1 87 ? 1.693 4.234 -4.613 1.00 95.31 87 ILE A N 1
ATOM 739 C CA . ILE A 1 87 ? 1.265 5.301 -5.534 1.00 95.31 87 ILE A CA 1
ATOM 740 C C . ILE A 1 87 ? 2.465 5.845 -6.319 1.00 95.31 87 ILE A C 1
ATOM 742 O O . ILE A 1 87 ? 2.372 6.042 -7.528 1.00 95.31 87 ILE A O 1
ATOM 746 N N . ARG A 1 88 ? 3.616 6.051 -5.662 1.00 97.19 88 ARG A N 1
ATOM 747 C CA . ARG A 1 88 ? 4.839 6.497 -6.344 1.00 97.19 88 ARG A CA 1
ATOM 748 C C . ARG A 1 88 ? 5.309 5.481 -7.384 1.00 97.19 88 ARG A C 1
ATOM 750 O O . ARG A 1 88 ? 5.660 5.902 -8.481 1.00 97.19 88 ARG A O 1
ATOM 757 N N . ALA A 1 89 ? 5.276 4.185 -7.068 1.00 97.00 89 ALA A N 1
ATOM 758 C CA . ALA A 1 89 ? 5.603 3.126 -8.023 1.00 97.00 89 ALA A CA 1
ATOM 759 C C . ALA A 1 89 ? 4.697 3.192 -9.263 1.00 97.00 89 ALA A C 1
ATOM 761 O O . ALA A 1 89 ? 5.206 3.172 -10.380 1.00 97.00 89 ALA A O 1
ATOM 762 N N . ALA A 1 90 ? 3.386 3.372 -9.067 1.00 95.81 90 ALA A N 1
ATOM 763 C CA . ALA A 1 90 ? 2.432 3.513 -10.165 1.00 95.81 90 ALA A CA 1
ATOM 764 C C . ALA A 1 90 ? 2.729 4.729 -11.052 1.00 95.81 90 ALA A C 1
ATOM 766 O O . ALA A 1 90 ? 2.824 4.595 -12.267 1.00 95.81 90 ALA A O 1
ATOM 767 N N . VAL A 1 91 ? 2.962 5.901 -10.454 1.00 96.06 91 VAL A N 1
ATOM 768 C CA . VAL A 1 91 ? 3.294 7.127 -11.202 1.00 96.06 91 VAL A CA 1
ATOM 769 C C . VAL A 1 91 ? 4.594 6.975 -11.998 1.00 96.06 91 VAL A C 1
ATOM 771 O O . VAL A 1 91 ? 4.660 7.393 -13.153 1.00 96.06 91 VAL A O 1
ATOM 774 N N . LEU A 1 92 ? 5.632 6.384 -11.397 1.00 96.38 92 LEU A N 1
ATOM 775 C CA . LEU A 1 92 ? 6.907 6.140 -12.078 1.00 96.38 92 LEU A CA 1
ATOM 776 C C . LEU A 1 92 ? 6.729 5.180 -13.254 1.00 96.38 92 LEU A C 1
ATOM 778 O O . LEU A 1 92 ? 7.225 5.460 -14.342 1.00 96.38 92 LEU A O 1
ATOM 782 N N . PHE A 1 93 ? 5.993 4.089 -13.045 1.00 95.06 93 PHE A N 1
ATOM 783 C CA . PHE A 1 93 ? 5.744 3.076 -14.062 1.00 95.06 93 PHE A CA 1
ATOM 784 C C . PHE A 1 93 ? 4.943 3.623 -15.243 1.00 95.06 93 PHE A C 1
ATOM 786 O O . PHE A 1 93 ? 5.388 3.510 -16.380 1.00 95.06 93 PHE A O 1
ATOM 793 N N . GLU A 1 94 ? 3.832 4.318 -14.997 1.00 93.62 94 GLU A N 1
ATOM 794 C CA . GLU A 1 94 ? 3.066 4.966 -16.070 1.00 93.62 94 GLU A CA 1
ATOM 795 C C . GLU A 1 94 ? 3.923 5.997 -16.825 1.00 93.62 94 GLU A C 1
ATOM 797 O O . GLU A 1 94 ? 3.903 6.060 -18.052 1.00 93.62 94 GLU A O 1
ATOM 802 N N . GLY A 1 95 ? 4.778 6.743 -16.119 1.00 93.31 95 GLY A N 1
ATOM 803 C CA . GLY A 1 95 ? 5.737 7.654 -16.747 1.00 93.31 95 GLY A CA 1
ATOM 804 C C . GLY A 1 95 ? 6.821 6.956 -17.584 1.00 93.31 95 GLY A C 1
ATOM 805 O O . GLY A 1 95 ? 7.333 7.555 -18.530 1.00 93.31 95 GLY A O 1
ATOM 806 N N . ILE A 1 96 ? 7.182 5.713 -17.251 1.00 93.50 96 ILE A N 1
ATOM 807 C CA . ILE A 1 96 ? 8.090 4.858 -18.034 1.00 93.50 96 ILE A CA 1
ATOM 808 C C . ILE A 1 96 ? 7.385 4.348 -19.292 1.00 93.50 96 ILE A C 1
ATOM 810 O O . ILE A 1 96 ? 8.038 4.206 -20.327 1.00 93.50 96 ILE A O 1
ATOM 814 N N . LEU A 1 97 ? 6.087 4.049 -19.227 1.00 91.69 97 LEU A N 1
ATOM 815 C CA . LEU A 1 97 ? 5.313 3.587 -20.381 1.00 91.69 97 LEU A CA 1
ATOM 816 C C . LEU A 1 97 ? 4.992 4.727 -21.352 1.00 91.69 97 LEU A C 1
ATOM 818 O O . LEU A 1 97 ? 5.122 4.555 -22.562 1.00 91.69 97 LEU A O 1
ATOM 822 N N . ALA A 1 98 ? 4.638 5.900 -20.828 1.00 91.19 98 ALA A N 1
ATOM 823 C CA . ALA A 1 98 ? 4.175 7.029 -21.627 1.00 91.19 98 ALA A CA 1
ATOM 824 C C . ALA A 1 98 ? 5.271 7.677 -22.490 1.00 91.19 98 ALA A C 1
ATOM 826 O O . ALA A 1 98 ? 4.979 8.197 -23.566 1.00 91.19 98 ALA A O 1
ATOM 827 N N . THR A 1 99 ? 6.532 7.696 -22.036 1.00 88.75 99 THR A N 1
ATOM 828 C CA . THR A 1 99 ? 7.613 8.387 -22.757 1.00 88.75 99 THR A CA 1
ATOM 829 C C . THR A 1 99 ? 8.979 7.726 -22.593 1.00 88.75 99 THR A C 1
ATOM 831 O O . THR A 1 99 ? 9.307 7.138 -21.564 1.00 88.75 99 THR A O 1
ATOM 834 N N . LYS A 1 100 ? 9.820 7.878 -23.624 1.00 86.69 100 LYS A N 1
ATOM 835 C CA . LYS A 1 100 ? 11.240 7.499 -23.579 1.00 86.69 100 LYS A CA 1
ATOM 836 C C . LYS A 1 100 ? 12.090 8.498 -22.786 1.00 86.69 100 LYS A C 1
ATOM 838 O O . LYS A 1 100 ? 13.181 8.144 -22.348 1.00 86.69 100 LYS A O 1
ATOM 843 N N . TYR A 1 101 ? 11.619 9.733 -22.613 1.00 89.31 101 TYR A N 1
ATOM 844 C CA . TYR A 1 101 ? 12.374 10.774 -21.922 1.00 89.31 101 TYR A CA 1
ATOM 845 C C . TYR A 1 101 ? 12.420 10.527 -20.411 1.00 89.31 101 TYR A C 1
ATOM 847 O O . TYR A 1 101 ? 11.396 10.263 -19.772 1.00 89.31 101 TYR A O 1
ATOM 855 N 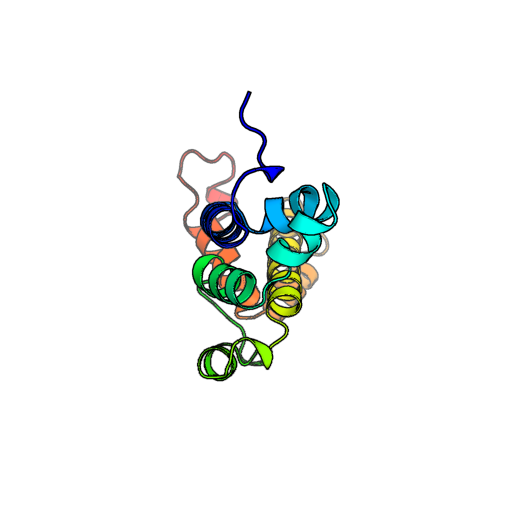N . GLY A 1 102 ? 13.613 10.645 -19.830 1.00 90.12 102 GLY A N 1
ATOM 856 C CA . GLY A 1 102 ? 13.818 10.486 -18.394 1.00 90.12 102 GLY A CA 1
ATOM 857 C C . GLY A 1 102 ? 13.456 9.085 -17.884 1.00 90.12 102 GLY A C 1
ATOM 858 O O . GLY A 1 102 ? 12.824 8.958 -16.835 1.00 90.12 102 GLY A O 1
ATOM 859 N N . ARG A 1 103 ? 13.641 8.040 -18.704 1.00 93.12 103 ARG A N 1
ATOM 860 C CA . ARG A 1 103 ? 13.196 6.672 -18.384 1.00 93.12 103 ARG A CA 1
ATOM 861 C C . ARG A 1 103 ? 14.156 5.975 -17.426 1.00 93.12 103 ARG A C 1
ATOM 863 O O . ARG A 1 103 ? 13.704 5.249 -16.549 1.00 93.12 103 ARG A O 1
ATOM 870 N N . VAL A 1 104 ? 15.456 6.214 -17.595 1.00 93.94 104 VAL A N 1
ATOM 871 C CA . VAL A 1 104 ? 16.511 5.626 -16.760 1.00 93.94 104 VAL A CA 1
ATOM 872 C C . VAL A 1 104 ? 16.357 6.101 -15.318 1.00 93.94 104 VAL A C 1
ATOM 874 O O . VAL A 1 104 ? 16.328 5.279 -14.412 1.00 93.94 104 VAL A O 1
ATOM 877 N N . GLU A 1 105 ? 16.127 7.396 -15.120 1.00 95.81 105 GLU A N 1
ATOM 878 C CA . GLU A 1 105 ? 15.918 8.011 -13.809 1.00 95.81 105 GLU A CA 1
ATOM 879 C C . GLU A 1 105 ? 14.654 7.459 -13.140 1.00 95.81 105 GLU A C 1
ATOM 881 O O . GLU A 1 105 ? 14.670 7.103 -11.964 1.00 95.81 105 GLU A O 1
ATOM 886 N N . LYS A 1 106 ? 13.557 7.298 -13.895 1.00 95.81 106 LYS A N 1
ATOM 887 C CA . LYS A 1 106 ? 12.333 6.689 -13.350 1.00 95.81 106 LYS A CA 1
ATOM 888 C C . LYS A 1 106 ? 12.538 5.224 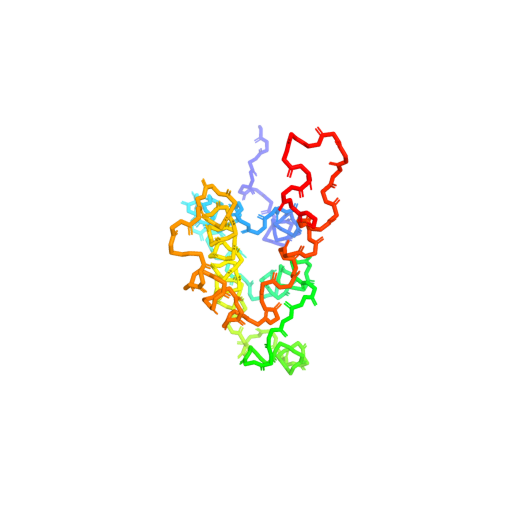-12.962 1.00 95.81 106 LYS A C 1
ATOM 890 O O . LYS A 1 106 ? 11.978 4.793 -11.956 1.00 95.81 106 LYS A O 1
ATOM 895 N N . PHE A 1 107 ? 13.309 4.461 -13.741 1.00 94.94 107 PHE A N 1
ATOM 896 C CA . PHE A 1 107 ? 13.667 3.086 -13.386 1.00 94.94 107 PHE A CA 1
ATOM 897 C C . PHE A 1 107 ? 14.529 3.042 -12.127 1.00 94.94 107 PHE A C 1
ATOM 899 O O . PHE A 1 107 ? 14.258 2.235 -11.241 1.00 94.94 107 PHE A O 1
ATOM 906 N N . GLU A 1 108 ? 15.527 3.917 -12.020 1.00 96.25 108 GLU A N 1
ATOM 907 C CA . GLU A 1 108 ? 16.373 4.028 -10.834 1.00 96.25 108 GLU A CA 1
ATOM 908 C C . GLU A 1 108 ? 15.532 4.338 -9.589 1.00 96.25 108 GLU A C 1
ATOM 910 O O . GLU A 1 108 ? 15.589 3.604 -8.602 1.00 96.25 108 GLU A O 1
ATOM 915 N N . GLU A 1 109 ? 14.661 5.347 -9.659 1.00 96.38 109 GLU A N 1
ATOM 916 C CA . GLU A 1 109 ? 13.749 5.687 -8.567 1.00 96.38 109 GLU A CA 1
ATOM 917 C C . GLU A 1 109 ? 12.812 4.534 -8.186 1.00 96.38 109 GLU A C 1
ATOM 919 O O . GLU A 1 109 ? 12.557 4.304 -7.002 1.00 96.38 109 GLU A O 1
ATOM 924 N N . LEU A 1 110 ? 12.298 3.800 -9.175 1.00 95.62 110 LEU A N 1
ATOM 925 C CA . LEU A 1 110 ? 11.430 2.646 -8.957 1.00 95.62 110 LEU A CA 1
ATOM 926 C C . LEU A 1 110 ? 12.186 1.519 -8.239 1.00 95.62 110 LEU A C 1
ATOM 928 O O . LEU A 1 110 ? 11.658 0.938 -7.290 1.00 95.62 110 LEU A O 1
ATOM 932 N N . CYS A 1 111 ? 13.436 1.256 -8.630 1.00 94.81 111 CYS A N 1
ATOM 933 C CA . CYS A 1 111 ? 14.316 0.292 -7.970 1.00 94.81 111 CYS A CA 1
ATOM 934 C C . CYS A 1 111 ? 14.620 0.684 -6.516 1.00 94.81 111 CYS A C 1
ATOM 936 O O . CYS A 1 111 ? 14.647 -0.186 -5.643 1.00 94.81 111 CYS A O 1
ATOM 938 N N . LEU A 1 112 ? 14.775 1.980 -6.222 1.00 95.81 112 LEU A N 1
ATOM 939 C CA . LEU A 1 112 ? 15.007 2.485 -4.861 1.00 95.81 112 LEU A CA 1
ATOM 940 C C . LEU A 1 112 ? 13.814 2.274 -3.911 1.00 95.81 112 LEU A C 1
ATOM 942 O O . LEU A 1 112 ? 13.987 2.317 -2.692 1.00 95.81 112 LEU A O 1
ATOM 946 N N . LEU A 1 113 ? 12.605 2.016 -4.424 1.00 95.06 113 LEU A N 1
ATOM 947 C CA . LEU A 1 113 ? 11.467 1.596 -3.592 1.00 95.06 113 LEU A CA 1
ATOM 948 C C . LEU A 1 113 ? 11.628 0.154 -3.070 1.00 95.06 113 LEU A C 1
ATOM 950 O O . LEU A 1 113 ? 10.979 -0.227 -2.091 1.00 95.06 113 LEU A O 1
ATOM 954 N N . GLY A 1 114 ? 12.490 -0.648 -3.702 1.00 94.81 114 GLY A N 1
ATOM 955 C CA . GLY A 1 114 ? 12.771 -2.035 -3.343 1.00 94.81 114 GLY A CA 1
ATOM 956 C C . GLY A 1 114 ? 11.505 -2.890 -3.254 1.00 94.81 114 GLY A C 1
ATOM 957 O O . GLY A 1 114 ? 10.630 -2.834 -4.118 1.00 94.81 114 GLY A O 1
ATOM 958 N N . TYR A 1 115 ? 11.379 -3.677 -2.181 1.00 94.88 115 TYR A N 1
ATOM 959 C CA . TYR A 1 115 ? 10.225 -4.564 -1.979 1.00 94.88 115 TYR A CA 1
ATOM 960 C C . TYR A 1 115 ? 8.876 -3.838 -1.913 1.00 94.88 115 TYR A C 1
ATOM 962 O O . TYR A 1 115 ? 7.859 -4.463 -2.198 1.00 94.88 115 TYR A O 1
ATOM 970 N N . ASP A 1 116 ? 8.844 -2.537 -1.613 1.00 94.38 116 ASP A N 1
ATOM 971 C CA . ASP A 1 116 ? 7.584 -1.791 -1.567 1.00 94.38 116 ASP A CA 1
ATOM 972 C C . ASP A 1 116 ? 6.981 -1.562 -2.968 1.00 94.38 116 ASP A C 1
ATOM 974 O O . ASP A 1 116 ? 5.782 -1.315 -3.098 1.00 94.38 116 ASP A O 1
ATOM 978 N N . ALA A 1 117 ? 7.775 -1.650 -4.038 1.00 95.88 117 ALA A N 1
ATOM 979 C CA . ALA A 1 117 ? 7.243 -1.621 -5.402 1.00 95.88 117 ALA A CA 1
ATOM 980 C C . ALA A 1 117 ? 6.747 -2.997 -5.870 1.00 95.88 117 ALA A C 1
ATOM 982 O O . ALA A 1 117 ? 6.014 -3.082 -6.852 1.00 95.88 117 ALA A O 1
ATOM 983 N N . LYS A 1 118 ? 7.131 -4.082 -5.185 1.00 95.38 118 LYS A N 1
ATOM 984 C CA . LYS A 1 118 ? 6.955 -5.450 -5.687 1.00 95.38 118 LYS A CA 1
ATOM 985 C C . LYS A 1 118 ? 5.490 -5.840 -5.868 1.00 95.38 118 LYS A C 1
ATOM 987 O O . LYS A 1 118 ? 5.159 -6.389 -6.914 1.00 95.38 118 LYS A O 1
ATOM 992 N N . ASP A 1 119 ? 4.630 -5.528 -4.896 1.00 94.38 119 ASP A N 1
ATOM 993 C CA . ASP A 1 119 ? 3.182 -5.786 -4.991 1.00 94.38 119 ASP A CA 1
ATOM 994 C C . ASP A 1 119 ? 2.595 -5.160 -6.264 1.00 94.38 119 ASP A C 1
ATOM 996 O O . ASP A 1 119 ? 1.938 -5.826 -7.066 1.00 94.38 119 ASP A O 1
ATOM 1000 N N . PHE A 1 120 ? 2.909 -3.881 -6.493 1.00 94.75 120 PHE A N 1
ATOM 1001 C CA . PHE A 1 120 ? 2.468 -3.162 -7.680 1.00 94.75 120 PHE A CA 1
ATOM 1002 C C . PHE A 1 120 ? 3.034 -3.784 -8.959 1.00 94.75 120 PHE A C 1
ATOM 1004 O O . PHE A 1 120 ? 2.266 -4.105 -9.861 1.00 94.75 120 PHE A O 1
ATOM 1011 N N . LEU A 1 121 ? 4.342 -4.022 -9.048 1.00 94.25 121 LEU A N 1
ATOM 1012 C CA . LEU A 1 121 ? 4.951 -4.561 -10.268 1.00 94.25 121 LEU A CA 1
ATOM 1013 C C . LEU A 1 121 ? 4.422 -5.956 -10.625 1.00 94.25 121 LEU A C 1
ATOM 1015 O O . LEU A 1 121 ? 4.165 -6.232 -11.794 1.00 94.25 121 LEU A O 1
ATOM 1019 N N . LEU A 1 122 ? 4.179 -6.813 -9.629 1.00 94.44 122 LEU A N 1
ATOM 1020 C CA . LEU A 1 122 ? 3.552 -8.116 -9.856 1.00 94.44 122 LEU A CA 1
ATOM 1021 C C . LEU A 1 122 ? 2.112 -7.985 -10.361 1.00 94.44 122 LEU A C 1
ATOM 1023 O O . LEU A 1 122 ? 1.699 -8.784 -11.201 1.00 94.44 122 LEU A O 1
ATOM 1027 N N . SER A 1 123 ? 1.360 -6.982 -9.894 1.00 92.81 123 SER A N 1
ATOM 1028 C CA . SER A 1 123 ? 0.026 -6.692 -10.438 1.00 92.81 123 SER A CA 1
ATOM 1029 C C . SER A 1 123 ? 0.087 -6.285 -11.915 1.00 92.81 123 SER A C 1
ATOM 1031 O O . SER A 1 123 ? -0.736 -6.745 -12.700 1.00 92.81 123 SER A O 1
ATOM 1033 N N . GLN A 1 124 ? 1.108 -5.514 -12.312 1.00 93.00 124 GLN A N 1
ATOM 1034 C CA . GLN A 1 124 ? 1.304 -5.084 -13.700 1.00 93.00 124 GLN A CA 1
ATOM 1035 C C . GLN A 1 124 ? 1.715 -6.243 -14.610 1.00 93.00 124 GLN A C 1
ATOM 1037 O O . GLN A 1 124 ? 1.134 -6.418 -15.679 1.00 93.00 124 GLN A O 1
ATOM 1042 N N . ALA A 1 125 ? 2.629 -7.102 -14.155 1.00 89.94 125 ALA A N 1
ATOM 1043 C CA . ALA A 1 125 ? 3.046 -8.285 -14.909 1.00 89.94 125 ALA A CA 1
ATOM 1044 C C . ALA A 1 125 ? 1.885 -9.270 -15.162 1.00 89.94 125 ALA A C 1
ATOM 1046 O O . ALA A 1 125 ? 1.869 -9.983 -16.164 1.00 89.94 125 ALA A O 1
ATOM 1047 N N . ARG A 1 126 ? 0.891 -9.299 -14.264 1.00 90.12 126 ARG A N 1
ATOM 1048 C CA . ARG A 1 126 ? -0.318 -10.135 -14.363 1.00 90.12 126 ARG A CA 1
ATOM 1049 C C . ARG A 1 126 ? -1.473 -9.461 -15.110 1.00 90.12 126 ARG A C 1
ATOM 1051 O O . ARG A 1 126 ? -2.588 -9.979 -15.075 1.00 90.12 126 ARG A O 1
ATOM 1058 N N . THR A 1 127 ? -1.238 -8.326 -15.771 1.00 89.62 127 THR A N 1
ATOM 1059 C CA . THR A 1 127 ? -2.291 -7.627 -16.517 1.00 89.62 127 THR A CA 1
ATOM 1060 C C . THR A 1 127 ? -2.901 -8.559 -17.584 1.00 89.62 127 THR A C 1
ATOM 1062 O O . THR A 1 127 ? -2.145 -9.203 -18.328 1.00 89.62 127 THR A O 1
ATOM 1065 N N . PRO A 1 128 ? -4.245 -8.659 -17.669 1.00 88.94 128 PRO A N 1
ATOM 1066 C CA . PRO A 1 128 ? -4.921 -9.493 -18.662 1.00 88.94 128 PRO A CA 1
ATOM 1067 C C . PRO A 1 128 ? -4.578 -9.101 -20.104 1.00 88.94 128 PRO A C 1
ATOM 1069 O O . PRO A 1 128 ? -4.375 -7.925 -20.394 1.00 88.94 128 PRO A O 1
ATOM 1072 N N . ASP A 1 129 ? -4.618 -10.070 -21.024 1.00 85.94 129 ASP A N 1
ATOM 1073 C CA . ASP A 1 129 ? -4.370 -9.847 -22.463 1.00 85.94 129 ASP A CA 1
ATOM 1074 C C . ASP A 1 129 ? -5.333 -8.844 -23.109 1.00 85.94 129 ASP A C 1
ATOM 1076 O O . ASP A 1 129 ? -5.017 -8.247 -24.132 1.00 85.94 129 ASP A O 1
ATOM 1080 N N . ALA A 1 130 ? -6.502 -8.635 -22.500 1.00 89.00 130 ALA A N 1
ATOM 1081 C CA . ALA A 1 130 ? -7.487 -7.664 -22.959 1.00 89.00 130 ALA A CA 1
ATOM 1082 C C . ALA A 1 130 ? -7.077 -6.198 -22.712 1.00 89.00 130 ALA A C 1
ATOM 1084 O O . ALA A 1 130 ? -7.737 -5.294 -23.224 1.00 89.00 130 ALA A O 1
ATOM 1085 N N . ALA A 1 131 ? -6.033 -5.933 -21.917 1.00 84.88 131 ALA A N 1
ATOM 1086 C CA . ALA A 1 1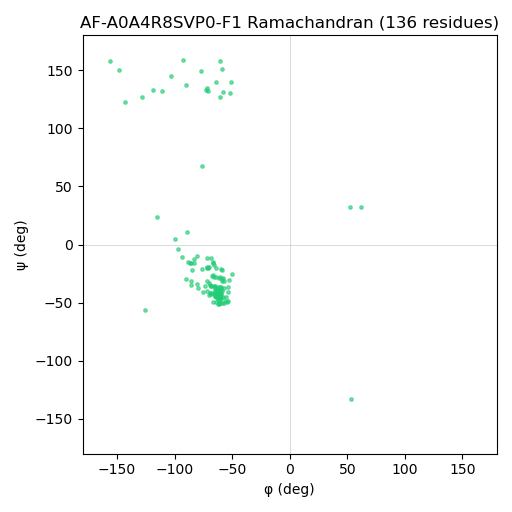31 ? -5.569 -4.570 -21.687 1.00 84.88 131 ALA A CA 1
ATOM 1087 C C . ALA A 1 131 ? -4.880 -4.002 -22.935 1.00 84.88 131 ALA A C 1
ATOM 1089 O O . ALA A 1 131 ? -4.029 -4.645 -23.548 1.00 84.88 131 ALA A O 1
ATOM 1090 N N . GLN A 1 132 ? -5.221 -2.760 -23.278 1.00 83.12 1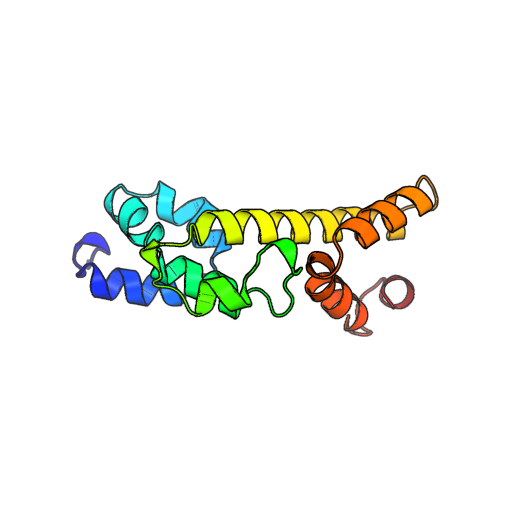32 GLN A N 1
ATOM 1091 C CA . GLN A 1 132 ? -4.765 -2.089 -24.498 1.00 83.12 132 GLN A CA 1
ATOM 1092 C C . GLN A 1 132 ? -3.234 -2.003 -24.619 1.00 83.12 132 GLN A C 1
ATOM 1094 O O . GLN A 1 132 ? -2.692 -2.022 -25.721 1.00 83.12 132 GLN A O 1
ATOM 1099 N N . ASP A 1 133 ? -2.534 -1.917 -23.493 1.00 83.12 133 ASP A N 1
ATOM 1100 C CA . ASP A 1 133 ? -1.088 -1.749 -23.391 1.00 83.12 133 ASP A CA 1
ATOM 1101 C C . ASP A 1 133 ? -0.393 -2.959 -22.740 1.00 83.12 133 ASP A C 1
ATOM 1103 O O . ASP A 1 133 ? 0.725 -2.840 -22.236 1.00 83.12 133 ASP A O 1
ATOM 1107 N N . VAL A 1 134 ? -1.016 -4.145 -22.784 1.00 84.19 134 VAL A N 1
ATOM 1108 C CA . VAL A 1 134 ? -0.489 -5.364 -22.141 1.00 84.19 134 VAL A CA 1
ATOM 1109 C C . VAL A 1 134 ? 0.947 -5.697 -22.563 1.00 84.19 134 VAL A C 1
ATOM 1111 O O . VAL A 1 134 ? 1.750 -6.103 -21.727 1.00 84.19 134 VAL A O 1
ATOM 1114 N N . LEU A 1 135 ? 1.307 -5.463 -23.832 1.00 83.12 135 LEU A N 1
ATOM 1115 C CA . LEU A 1 135 ? 2.662 -5.703 -24.347 1.00 83.12 135 LEU A CA 1
ATOM 1116 C C . LEU A 1 135 ? 3.708 -4.755 -23.753 1.00 83.12 135 LEU A C 1
ATOM 1118 O O . LEU A 1 135 ? 4.879 -5.102 -23.704 1.00 83.12 135 LEU A O 1
ATOM 1122 N N . ALA A 1 136 ? 3.303 -3.559 -23.326 1.00 81.62 136 ALA A N 1
ATOM 1123 C CA . ALA A 1 136 ? 4.198 -2.604 -22.684 1.00 81.62 136 ALA A CA 1
ATOM 1124 C C . ALA A 1 136 ? 4.331 -2.863 -21.172 1.00 81.62 136 ALA A C 1
ATOM 1126 O O . ALA A 1 136 ? 5.311 -2.428 -20.569 1.00 81.62 136 ALA A O 1
ATOM 1127 N N . ARG A 1 137 ? 3.355 -3.557 -20.564 1.00 81.00 137 ARG A N 1
ATOM 1128 C CA . ARG A 1 137 ? 3.312 -3.882 -19.127 1.00 81.00 137 ARG A CA 1
ATOM 1129 C C . ARG A 1 137 ? 4.020 -5.196 -18.756 1.00 81.00 137 ARG A C 1
ATOM 1131 O O . ARG A 1 137 ? 4.259 -5.407 -17.566 1.00 81.00 137 ARG A O 1
ATOM 1138 N N . ARG A 1 138 ? 4.319 -6.061 -19.733 1.00 72.00 138 ARG A N 1
ATOM 1139 C CA . ARG A 1 138 ? 4.981 -7.368 -19.556 1.00 72.00 138 ARG A CA 1
ATOM 1140 C C . ARG A 1 138 ? 6.478 -7.330 -19.827 1.00 72.00 138 ARG A C 1
ATOM 1142 O O . ARG A 1 138 ? 6.898 -6.572 -20.726 1.00 72.00 138 ARG A O 1
#

Mean predicted aligned error: 4.91 Å

Organism: NCBI:txid1347389